Protein AF-A0AAE0DKM1-F1 (afdb_monomer)

Sequence (115 aa):
MGSIVPPRNHIPPKNNESPRKGLLLADAAGFCHTDAVFARGLMSRDLPSVSSHEFASTAVALGPSVDPNSPVKVGTRVGSFGRAYRPCGSCRECRNNGDEEEGYSAYCPRAKNLD

Foldseek 3Di:
DDDPPDPPPPPDPPDPPDLQDFDWAFPDFDDDPVQVCVVVVVDDDDPPDDDGQWTKTFTQTGRNPHDPPDPHDHRDIDIGHFAWPDAPLDDPCQCVVPPDDRSDHSPRPPTDTDD

pLDDT: mean 82.11, s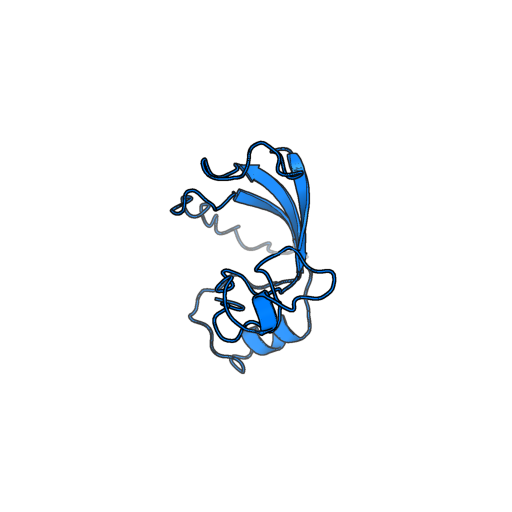td 14.44, range [36.88, 95.81]

Organism: NCBI:txid209136

Secondary structure (DSSP, 8-state):
-----------PPP---STT--EEEEEEE---HHHHHHHTTSS---SS----S-EEEEEEE--TTS-TT-S--TT-EEEE-S--BS--S-SHHHHS-TTSPTT--TT-TT-B---

InterPro domains:
  IPR011032 GroES-like superfamily [SSF50129] (27-97)
  IPR013154 Alcohol dehydrogenase-like, N-terminal [PF08240] (27-98)

Nearest PDB structures (foldseek):
  4cpd-assembly2_B  TM=8.088E-01  e=7.460E-03  Thermus sp. ATN1
  4ejm-assembly1_A  TM=7.610E-01  e=1.087E-02  Sinorhizobium meliloti 1021
  4a2c-assembly1_B  TM=7.670E-01  e=5.567E-02  Escherichia coli K-12
  5yln-assembly2_C  TM=6.476E-01  e=1.724E-01  Streptococcus pneumoniae D39
  3jc8-assembly1_Na  TM=7.160E-01  e=6.184E+00  Myxococcus xanthus DK 1622

Mean predicted aligned error: 8.07 Å

Radius of gyration: 17.03 Å; Cα contacts (8 Å, |Δi|>4): 162; chains: 1; bounding box: 31×53×33 Å

Solvent-accessible surface area (backbone atoms only — not comparable to full-atom values): 7345 Å² total; per-residue (Å²): 137,84,81,82,74,74,80,80,80,80,74,74,80,76,75,73,89,40,53,71,40,62,44,68,47,76,77,45,71,47,86,53,75,66,48,57,40,43,77,69,64,77,44,96,72,77,80,90,70,87,78,57,59,40,34,38,26,34,26,73,40,73,22,88,63,51,61,90,84,48,93,73,47,73,70,35,75,46,75,47,65,83,59,56,40,71,43,72,46,69,50,71,44,11,71,64,33,77,93,49,62,88,27,34,33,83,75,29,92,67,33,45,66,96,127

Structure (mmCIF, N/CA/C/O backbone):
data_AF-A0AAE0DKM1-F1
#
_entry.id   AF-A0AAE0DKM1-F1
#
loop_
_atom_site.group_PDB
_atom_site.id
_atom_site.type_symbol
_atom_site.label_atom_id
_atom_site.label_alt_id
_atom_site.label_comp_id
_atom_site.label_asym_id
_atom_site.label_entity_id
_atom_site.label_seq_id
_atom_site.pdbx_PDB_ins_code
_atom_site.Cartn_x
_atom_site.Cartn_y
_at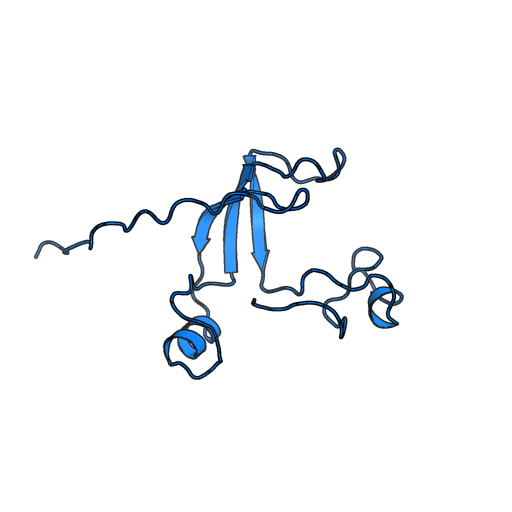om_site.Cartn_z
_atom_site.occupancy
_atom_site.B_iso_or_equiv
_atom_site.auth_seq_id
_atom_site.auth_comp_id
_atom_site.auth_asym_id
_atom_site.auth_atom_id
_atom_site.pdbx_PDB_model_num
ATOM 1 N N . MET A 1 1 ? -18.355 -32.271 -9.522 1.00 39.75 1 MET A N 1
ATOM 2 C CA . MET A 1 1 ? -16.947 -31.931 -9.230 1.00 39.75 1 MET A CA 1
ATOM 3 C C . MET A 1 1 ? -16.917 -30.903 -8.106 1.00 39.75 1 MET A C 1
ATOM 5 O O . MET A 1 1 ? -17.349 -29.782 -8.331 1.00 39.75 1 MET A O 1
ATOM 9 N N . GLY A 1 2 ? -16.508 -31.284 -6.894 1.00 36.88 2 GLY A N 1
ATOM 10 C CA . GLY A 1 2 ? -16.327 -30.335 -5.789 1.00 36.88 2 GLY A CA 1
ATOM 11 C C . GLY A 1 2 ? -14.969 -29.653 -5.920 1.00 36.88 2 GLY A C 1
ATOM 12 O O . GLY A 1 2 ? -13.957 -30.343 -6.014 1.00 36.88 2 GLY A O 1
ATOM 13 N N . SER A 1 3 ? -14.945 -28.322 -5.984 1.00 43.19 3 SER A N 1
ATOM 14 C CA . SER A 1 3 ? -13.690 -27.568 -5.990 1.00 43.19 3 SER A CA 1
ATOM 15 C C . SER A 1 3 ? -13.009 -27.741 -4.633 1.00 43.19 3 SER A C 1
ATOM 17 O O . SER A 1 3 ? -13.577 -27.378 -3.602 1.00 43.19 3 SER A O 1
ATOM 19 N N . ILE A 1 4 ? -11.813 -28.328 -4.633 1.00 43.47 4 ILE A N 1
ATOM 20 C CA . ILE A 1 4 ? -10.926 -28.352 -3.471 1.00 43.47 4 ILE A CA 1
ATOM 21 C C . ILE A 1 4 ? -10.479 -26.906 -3.266 1.00 43.47 4 ILE A C 1
ATOM 23 O O . ILE A 1 4 ? -9.571 -26.427 -3.941 1.00 43.47 4 ILE A O 1
ATOM 27 N N . VAL A 1 5 ? -11.147 -26.187 -2.366 1.00 47.84 5 VAL A N 1
ATOM 28 C CA . VAL A 1 5 ? -10.623 -24.919 -1.860 1.00 47.84 5 VAL A CA 1
ATOM 29 C C . VAL A 1 5 ? -9.477 -25.297 -0.921 1.00 47.84 5 VAL A C 1
ATOM 31 O O . VAL A 1 5 ? -9.740 -25.948 0.094 1.00 47.84 5 VAL A O 1
ATOM 34 N N . PRO A 1 6 ? -8.212 -24.975 -1.247 1.00 47.56 6 PRO A N 1
ATOM 35 C CA . PRO A 1 6 ? -7.108 -25.267 -0.346 1.00 47.56 6 PRO A CA 1
ATOM 36 C C . PRO A 1 6 ? -7.361 -24.585 1.010 1.00 47.56 6 PRO A C 1
ATOM 38 O O . PRO A 1 6 ? -7.973 -23.510 1.049 1.00 47.56 6 PRO A O 1
ATOM 41 N N . PRO A 1 7 ? -6.929 -25.192 2.129 1.00 43.06 7 PRO A N 1
ATOM 42 C CA . PRO A 1 7 ? -7.108 -24.599 3.447 1.00 43.06 7 PRO A CA 1
ATOM 43 C C . PRO A 1 7 ? -6.511 -23.188 3.461 1.00 43.06 7 PRO A C 1
ATOM 45 O O . PRO A 1 7 ? -5.396 -22.969 2.985 1.00 43.06 7 PRO A O 1
ATOM 48 N N . ARG A 1 8 ? -7.266 -22.213 3.987 1.00 54.12 8 ARG A N 1
ATOM 49 C CA . ARG A 1 8 ? -6.750 -20.857 4.193 1.00 54.12 8 ARG A CA 1
ATOM 50 C C . ARG A 1 8 ? -5.590 -20.953 5.179 1.00 54.12 8 ARG A C 1
ATOM 52 O O . ARG A 1 8 ? -5.813 -21.135 6.373 1.00 54.12 8 ARG A O 1
ATOM 59 N N . ASN A 1 9 ? -4.360 -20.804 4.695 1.00 56.28 9 ASN A N 1
ATOM 60 C CA . ASN A 1 9 ? -3.239 -20.495 5.570 1.00 56.28 9 ASN A CA 1
ATOM 61 C C . ASN A 1 9 ? -3.533 -19.129 6.197 1.00 56.28 9 ASN A C 1
ATOM 63 O O . ASN A 1 9 ? -3.434 -18.097 5.535 1.00 56.28 9 ASN A O 1
ATOM 67 N N . HIS A 1 10 ? -3.966 -19.127 7.458 1.00 63.84 10 HIS A N 1
ATOM 68 C CA . HIS A 1 10 ? -4.145 -17.906 8.228 1.00 63.84 10 HIS A CA 1
ATOM 69 C C . HIS A 1 10 ? -2.765 -17.293 8.474 1.00 63.84 10 HIS A C 1
ATOM 71 O O . HIS A 1 10 ? -2.061 -17.681 9.400 1.00 63.84 10 HIS A O 1
ATOM 77 N N . ILE A 1 11 ? -2.368 -16.349 7.620 1.00 69.56 11 ILE A N 1
ATOM 78 C CA . ILE A 1 11 ? -1.233 -15.471 7.896 1.00 69.56 11 ILE A CA 1
ATOM 79 C C . ILE A 1 11 ? -1.727 -14.483 8.959 1.00 69.56 11 ILE A C 1
ATOM 81 O O . ILE A 1 11 ? -2.631 -13.695 8.660 1.00 69.56 11 ILE A O 1
ATOM 85 N N . PRO A 1 12 ? -1.218 -14.533 10.204 1.00 70.75 12 PRO A N 1
ATOM 86 C CA . PRO A 1 12 ? -1.623 -13.570 11.214 1.00 70.75 12 PRO A CA 1
ATOM 87 C C . PRO A 1 12 ? -1.224 -12.162 10.751 1.00 70.75 12 PRO A C 1
ATOM 89 O O . PRO A 1 12 ? -0.187 -12.005 10.094 1.00 70.75 12 PRO A O 1
ATOM 92 N N . PRO A 1 13 ? -2.020 -11.126 11.069 1.00 70.25 13 PRO A N 1
ATOM 93 C CA . PRO A 1 13 ? -1.618 -9.761 10.778 1.00 70.25 13 PRO A CA 1
ATOM 94 C C . PRO A 1 13 ? -0.261 -9.513 11.434 1.00 70.25 13 PRO A C 1
ATOM 96 O O . PRO A 1 13 ? -0.079 -9.813 12.616 1.00 70.25 13 PRO A O 1
ATOM 99 N N . LYS A 1 14 ? 0.698 -8.973 10.670 1.00 67.44 14 LYS A N 1
ATOM 100 C CA . LYS A 1 14 ? 1.936 -8.491 11.278 1.00 67.44 14 LYS A CA 1
ATOM 101 C C . LYS A 1 14 ? 1.544 -7.449 12.316 1.00 67.44 14 LYS A C 1
ATOM 103 O O . LYS A 1 14 ? 0.869 -6.468 11.998 1.00 67.44 14 LYS A O 1
ATOM 108 N N . ASN A 1 15 ? 1.952 -7.695 13.550 1.00 56.47 15 ASN A N 1
ATOM 109 C CA . ASN A 1 15 ? 1.931 -6.734 14.630 1.00 56.47 15 ASN A CA 1
ATOM 110 C C . ASN A 1 15 ? 2.494 -5.412 14.088 1.00 56.47 15 ASN A C 1
ATOM 112 O O . ASN A 1 15 ? 3.477 -5.360 13.356 1.00 56.47 15 ASN A O 1
ATOM 116 N N . ASN A 1 16 ? 1.763 -4.345 14.348 1.00 54.03 16 ASN A N 1
ATOM 117 C CA . ASN A 1 16 ? 1.970 -2.981 13.890 1.00 54.03 16 ASN A CA 1
ATOM 118 C C . ASN A 1 16 ? 3.270 -2.382 14.457 1.00 54.03 16 ASN A C 1
ATOM 120 O O . ASN A 1 16 ? 3.243 -1.507 15.312 1.00 54.03 16 ASN A O 1
ATOM 124 N N . GLU A 1 17 ? 4.428 -2.810 13.949 1.00 53.06 17 GLU A N 1
ATOM 125 C CA . GLU A 1 17 ? 5.755 -2.407 14.453 1.00 53.06 17 GLU A CA 1
ATOM 126 C C . GLU A 1 17 ? 6.101 -0.919 14.241 1.00 53.06 17 GLU A C 1
ATOM 128 O O . GLU A 1 17 ? 7.195 -0.473 14.576 1.00 53.06 17 GLU A O 1
ATOM 133 N N . SER A 1 18 ? 5.200 -0.109 13.673 1.00 63.12 18 SER A N 1
ATOM 134 C CA . SER A 1 18 ? 5.427 1.326 13.506 1.00 63.12 18 SER A CA 1
ATOM 135 C C . SER A 1 18 ? 4.237 2.138 14.016 1.00 63.12 18 SER A C 1
ATOM 137 O O . SER A 1 18 ? 3.127 1.936 13.523 1.00 63.12 18 SER A O 1
ATOM 139 N N . PRO A 1 19 ? 4.467 3.135 14.895 1.00 62.88 19 PRO A N 1
ATOM 140 C CA . PRO A 1 19 ? 3.424 4.022 15.417 1.00 62.88 19 PRO A CA 1
ATOM 141 C C . PRO A 1 19 ? 2.599 4.752 14.346 1.00 62.88 19 PRO A C 1
ATOM 143 O O . PRO A 1 19 ? 1.490 5.198 14.616 1.00 62.88 19 PRO A O 1
ATOM 146 N N . ARG A 1 20 ? 3.138 4.881 13.126 1.00 66.06 20 ARG A N 1
ATOM 147 C CA . ARG A 1 20 ? 2.500 5.560 11.986 1.00 66.06 20 ARG A CA 1
ATOM 148 C C . ARG A 1 20 ? 1.743 4.612 11.045 1.00 66.06 20 ARG A C 1
ATOM 150 O O . ARG A 1 20 ? 1.190 5.074 10.056 1.00 66.06 20 ARG A O 1
ATOM 157 N N . LYS A 1 21 ? 1.765 3.295 11.283 1.00 75.25 21 LYS A N 1
ATOM 158 C CA . LYS A 1 21 ? 1.097 2.297 10.430 1.00 75.25 21 LYS A CA 1
ATOM 159 C C . LYS A 1 21 ? -0.264 1.915 11.015 1.00 75.25 21 LYS A C 1
ATOM 161 O O . LYS A 1 21 ? -0.378 1.707 12.218 1.00 75.25 21 LYS A O 1
ATOM 166 N N . GLY A 1 22 ? -1.274 1.802 10.156 1.00 83.88 22 GLY A N 1
ATOM 167 C CA . GLY A 1 22 ? -2.573 1.203 10.480 1.00 83.88 22 GLY A CA 1
ATOM 168 C C . GLY A 1 22 ? -2.681 -0.243 9.991 1.00 83.88 22 GLY A C 1
ATOM 169 O O . GLY A 1 22 ? -1.809 -0.727 9.267 1.00 83.88 22 GLY A O 1
ATOM 170 N N . LEU A 1 23 ? -3.766 -0.916 10.376 1.00 88.19 23 LEU A N 1
ATOM 171 C CA . LEU A 1 23 ? -4.166 -2.217 9.847 1.00 88.19 23 LEU A CA 1
ATOM 172 C C . LEU A 1 23 ? -5.391 -2.038 8.951 1.00 88.19 23 LEU A C 1
ATOM 174 O O . LEU A 1 23 ? -6.392 -1.443 9.360 1.00 88.19 23 LEU A O 1
ATOM 178 N N . LEU A 1 24 ? -5.303 -2.576 7.739 1.00 89.56 24 LEU A N 1
ATOM 179 C CA . LEU A 1 24 ? -6.372 -2.566 6.750 1.00 89.56 24 LEU A CA 1
ATOM 180 C C . LEU A 1 24 ? -6.844 -4.002 6.511 1.00 89.56 24 LEU A C 1
ATOM 182 O O . LEU A 1 24 ? -6.021 -4.898 6.324 1.00 89.56 24 LEU A O 1
ATO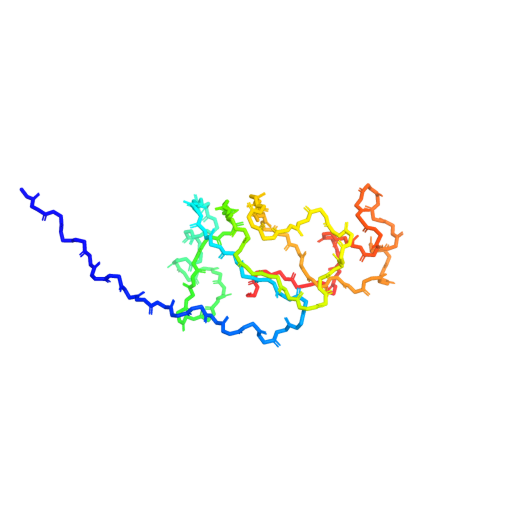M 186 N N . LEU A 1 25 ? -8.157 -4.208 6.499 1.00 90.56 25 LEU A N 1
ATOM 187 C CA . LEU A 1 25 ? -8.778 -5.446 6.045 1.00 90.56 25 LEU A CA 1
ATOM 188 C C . LEU A 1 25 ? -9.100 -5.303 4.558 1.00 90.56 25 LEU A C 1
ATOM 190 O O . LEU A 1 25 ? -9.912 -4.456 4.197 1.00 90.56 25 LEU A O 1
ATOM 194 N N . ALA A 1 26 ? -8.449 -6.096 3.708 1.00 91.19 26 ALA A N 1
ATOM 195 C CA . ALA A 1 26 ? -8.717 -6.085 2.274 1.00 91.19 26 ALA A CA 1
ATOM 196 C C . ALA A 1 26 ? -10.100 -6.682 1.977 1.00 91.19 26 ALA A C 1
ATOM 198 O O . ALA A 1 26 ? -10.350 -7.849 2.280 1.00 91.19 26 ALA A O 1
ATOM 199 N N . ASP A 1 27 ? -10.969 -5.878 1.367 1.00 93.62 27 ASP A N 1
ATOM 200 C CA . ASP A 1 27 ? -12.309 -6.275 0.928 1.00 93.62 27 ASP A CA 1
ATOM 201 C C . ASP A 1 27 ? -12.264 -6.836 -0.502 1.00 93.62 27 ASP A C 1
ATOM 203 O O . ASP A 1 27 ? -12.966 -7.791 -0.835 1.00 93.62 27 ASP A O 1
ATOM 207 N N . ALA A 1 28 ? -11.409 -6.251 -1.347 1.00 93.62 28 ALA A N 1
ATOM 208 C CA . ALA A 1 28 ? -11.132 -6.705 -2.703 1.00 93.62 28 ALA A CA 1
ATOM 209 C C . ALA A 1 28 ? -9.688 -6.367 -3.099 1.00 93.62 28 ALA A C 1
ATOM 211 O O . ALA A 1 28 ? -9.187 -5.294 -2.766 1.00 93.62 28 ALA A O 1
ATOM 212 N N . ALA A 1 29 ? -9.043 -7.261 -3.847 1.00 92.31 29 ALA A N 1
ATOM 213 C CA . ALA A 1 29 ? -7.708 -7.061 -4.403 1.00 92.31 29 ALA A CA 1
ATOM 214 C C . ALA A 1 29 ? -7.741 -7.312 -5.916 1.00 92.31 29 ALA A C 1
ATOM 216 O O . ALA A 1 29 ? -8.201 -8.360 -6.371 1.00 92.31 29 ALA A O 1
ATOM 217 N N . GLY A 1 30 ? -7.290 -6.326 -6.681 1.00 91.38 30 GLY A N 1
ATOM 218 C CA . GLY A 1 30 ? -7.122 -6.383 -8.123 1.00 91.38 30 GLY A CA 1
ATOM 219 C C . GLY A 1 30 ? -5.898 -7.204 -8.513 1.00 91.38 30 GLY A C 1
ATOM 220 O O . GLY A 1 30 ? -4.949 -7.348 -7.738 1.00 91.38 30 GLY A O 1
ATOM 221 N N . PHE A 1 31 ? -5.949 -7.749 -9.725 1.00 91.56 31 PHE A N 1
ATOM 222 C CA . PHE A 1 31 ? -4.843 -8.455 -10.355 1.00 91.56 31 PHE A CA 1
ATOM 223 C C . PHE A 1 31 ? -4.409 -7.674 -11.593 1.00 91.56 31 PHE A C 1
ATOM 225 O O . PHE A 1 31 ? -5.109 -7.659 -12.609 1.00 91.56 31 PHE A O 1
ATOM 232 N N . CYS A 1 32 ? -3.257 -7.025 -11.498 1.00 90.56 32 CYS A N 1
ATOM 233 C CA . CYS A 1 32 ? -2.675 -6.226 -12.564 1.00 90.56 32 CYS A CA 1
ATOM 234 C C . CYS A 1 32 ? -1.587 -7.024 -13.299 1.00 90.56 32 CYS A C 1
ATOM 236 O O . CYS A 1 32 ? -1.062 -8.025 -12.809 1.00 90.56 32 CYS A O 1
ATOM 238 N N . HIS A 1 33 ? -1.201 -6.571 -14.493 1.00 92.25 33 HIS A N 1
ATOM 239 C CA . HIS A 1 33 ? -0.137 -7.203 -15.273 1.00 92.25 33 HIS A CA 1
ATOM 240 C C . HIS A 1 33 ? 1.173 -7.356 -14.477 1.00 92.25 33 HIS A C 1
ATOM 242 O O . HIS A 1 33 ? 1.837 -8.388 -14.573 1.00 92.25 33 HIS A O 1
ATOM 248 N N . THR A 1 34 ? 1.520 -6.374 -13.641 1.00 89.00 34 THR A N 1
ATOM 249 C CA . THR A 1 34 ? 2.731 -6.405 -12.805 1.00 89.00 34 THR A CA 1
ATOM 250 C C . THR A 1 34 ? 2.728 -7.569 -11.811 1.00 89.00 34 THR A C 1
ATOM 252 O O . THR A 1 34 ? 3.780 -8.152 -11.554 1.00 89.00 34 THR A O 1
ATOM 255 N N . ASP A 1 35 ? 1.562 -7.978 -11.304 1.00 89.56 35 ASP A N 1
ATOM 256 C CA . ASP A 1 35 ? 1.457 -9.123 -10.393 1.00 89.56 35 ASP A CA 1
ATOM 257 C C . ASP A 1 35 ? 1.865 -10.424 -11.106 1.00 89.56 35 ASP A C 1
ATOM 259 O O . ASP A 1 35 ? 2.585 -11.254 -10.546 1.00 89.56 35 ASP A O 1
ATOM 263 N N . ALA A 1 36 ? 1.500 -10.567 -12.386 1.00 90.31 36 ALA A N 1
ATOM 264 C CA . ALA A 1 36 ? 1.937 -11.685 -13.220 1.00 90.31 36 ALA A CA 1
ATOM 265 C C . ALA A 1 36 ? 3.452 -11.658 -13.492 1.00 90.31 36 ALA A C 1
ATOM 267 O O . ALA A 1 36 ? 4.088 -12.713 -13.529 1.00 90.31 36 ALA A O 1
ATOM 268 N N . VAL A 1 37 ? 4.040 -10.472 -13.673 1.00 90.94 37 VAL A N 1
ATOM 269 C CA . VAL A 1 37 ? 5.494 -10.302 -13.851 1.00 90.94 37 VAL A CA 1
ATOM 270 C C . VAL A 1 37 ? 6.246 -10.740 -12.587 1.00 90.94 37 VAL A C 1
ATOM 272 O O . VAL A 1 37 ? 7.211 -11.501 -12.694 1.00 90.94 37 VAL A O 1
ATOM 275 N N . PHE A 1 38 ? 5.770 -10.351 -11.397 1.00 87.94 38 PHE A N 1
ATOM 276 C CA . PHE A 1 38 ? 6.323 -10.815 -10.117 1.00 87.94 38 PHE A CA 1
ATOM 277 C C . PHE A 1 38 ? 6.192 -12.327 -9.940 1.00 87.94 38 PHE A C 1
ATOM 279 O O . PHE A 1 38 ? 7.171 -12.990 -9.606 1.00 87.94 38 PHE A O 1
ATOM 286 N N . ALA A 1 39 ? 5.013 -12.892 -10.213 1.00 87.19 39 ALA A N 1
ATOM 287 C CA . ALA A 1 39 ? 4.773 -14.329 -10.082 1.00 87.19 39 ALA A CA 1
ATOM 288 C C . ALA A 1 39 ? 5.676 -15.178 -10.998 1.00 87.19 39 ALA A C 1
ATOM 290 O O . ALA A 1 39 ? 5.956 -16.334 -10.692 1.00 87.19 39 ALA A O 1
ATOM 291 N N . ARG A 1 40 ? 6.156 -14.604 -12.110 1.00 89.50 40 ARG A N 1
ATOM 292 C CA . ARG A 1 40 ? 7.106 -15.237 -13.040 1.00 89.50 40 ARG A CA 1
ATOM 293 C C . ARG A 1 40 ? 8.576 -15.059 -12.645 1.00 89.50 40 ARG A C 1
ATOM 295 O O . ARG A 1 40 ? 9.444 -15.537 -13.368 1.00 89.50 40 ARG A O 1
ATOM 302 N N . GLY A 1 41 ? 8.868 -14.361 -11.546 1.00 88.00 41 GLY A N 1
ATOM 303 C CA . GLY A 1 41 ? 10.237 -14.080 -11.104 1.00 88.00 41 GLY A CA 1
ATOM 304 C C . GLY A 1 41 ? 10.990 -13.092 -11.999 1.00 88.00 41 GLY A C 1
ATOM 305 O O . GLY A 1 41 ? 12.212 -13.021 -11.940 1.00 88.00 41 GLY A O 1
ATOM 306 N N . LEU A 1 42 ? 10.277 -12.332 -12.836 1.00 89.12 42 LEU A N 1
ATOM 307 C CA . LEU A 1 42 ? 10.874 -11.368 -13.770 1.00 89.12 42 LEU A CA 1
ATOM 308 C C . LEU A 1 42 ? 11.122 -9.992 -13.130 1.00 89.12 42 LEU A C 1
ATOM 310 O O . LEU A 1 42 ? 11.692 -9.106 -13.761 1.00 89.12 42 LEU A O 1
ATOM 314 N N . MET A 1 43 ? 10.697 -9.814 -11.879 1.00 83.44 43 MET A N 1
ATOM 315 C CA . MET A 1 43 ? 10.991 -8.653 -11.050 1.00 83.44 43 MET A CA 1
ATOM 316 C C . MET A 1 43 ? 11.342 -9.146 -9.645 1.00 83.44 43 MET A C 1
ATOM 318 O O . MET A 1 43 ? 10.635 -9.986 -9.086 1.00 83.44 43 MET A O 1
ATOM 322 N N . SER A 1 44 ? 12.457 -8.665 -9.096 1.00 69.25 44 SER A N 1
ATOM 323 C CA . SER A 1 44 ? 13.006 -9.186 -7.842 1.00 69.25 44 SER A CA 1
ATOM 324 C C . SER A 1 44 ? 12.131 -8.830 -6.643 1.00 69.25 44 SER A C 1
ATOM 326 O O . SER A 1 44 ? 11.935 -7.652 -6.349 1.00 69.25 44 SER A O 1
ATOM 328 N N . ARG A 1 45 ? 11.666 -9.854 -5.921 1.00 71.94 45 ARG A N 1
ATOM 329 C CA . ARG A 1 45 ? 11.105 -9.777 -4.563 1.00 71.94 45 ARG A CA 1
ATOM 330 C C . ARG A 1 45 ? 11.496 -11.026 -3.787 1.00 71.94 45 ARG A C 1
ATOM 332 O O . ARG A 1 45 ? 11.521 -12.117 -4.357 1.00 71.94 45 ARG A O 1
ATOM 339 N N . ASP A 1 46 ? 11.730 -10.867 -2.490 1.00 81.06 46 ASP A N 1
ATOM 340 C CA . ASP A 1 46 ? 11.886 -12.004 -1.587 1.00 81.06 46 ASP A CA 1
ATOM 341 C C . ASP A 1 46 ? 10.561 -12.773 -1.481 1.00 81.06 46 ASP A C 1
ATOM 343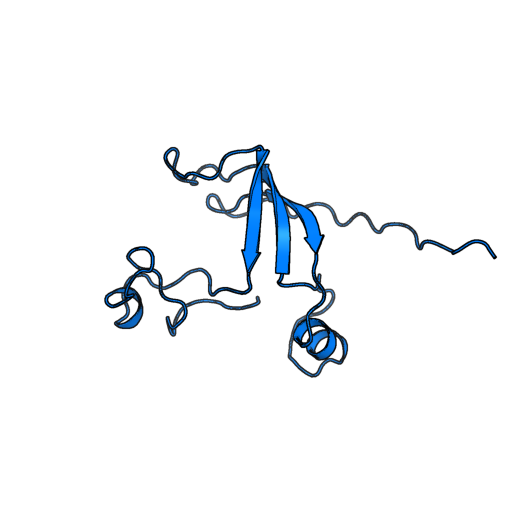 O O . ASP A 1 46 ? 9.476 -12.184 -1.415 1.00 81.06 46 ASP A O 1
ATOM 347 N N . LEU A 1 47 ? 10.646 -14.105 -1.473 1.00 81.38 47 LEU A N 1
ATOM 348 C CA . LEU A 1 47 ? 9.499 -14.999 -1.315 1.00 81.38 47 LEU A CA 1
ATOM 349 C C . LEU A 1 47 ? 9.514 -15.663 0.074 1.00 81.38 47 LEU A C 1
ATOM 351 O O . LEU A 1 47 ? 10.593 -15.969 0.582 1.00 81.38 47 LEU A O 1
ATOM 355 N N . PRO A 1 48 ? 8.338 -15.939 0.680 1.00 82.25 48 PRO A N 1
ATOM 356 C CA . PRO A 1 48 ? 6.988 -15.713 0.151 1.00 82.25 48 PRO A CA 1
ATOM 357 C C . PRO A 1 48 ? 6.562 -14.237 0.207 1.00 82.25 48 PRO A C 1
ATOM 359 O O . PRO A 1 48 ? 6.854 -13.535 1.172 1.00 82.25 48 PRO A O 1
ATOM 362 N N . SER A 1 49 ? 5.808 -13.783 -0.799 1.00 81.75 49 SER A N 1
ATOM 363 C CA . SER A 1 49 ? 5.219 -12.439 -0.817 1.00 81.75 49 SER A CA 1
ATOM 364 C C . SER A 1 49 ? 3.713 -12.486 -1.084 1.00 81.75 49 SER A C 1
ATOM 366 O O . SER A 1 49 ? 3.223 -13.343 -1.820 1.00 81.75 49 SER A O 1
ATOM 368 N N . VAL A 1 50 ? 2.972 -11.572 -0.452 1.00 85.12 50 VAL A N 1
ATOM 369 C CA . VAL A 1 50 ? 1.559 -11.321 -0.765 1.00 85.12 50 VAL A CA 1
ATOM 370 C C . VAL A 1 50 ? 1.520 -10.363 -1.954 1.00 85.12 50 VAL A C 1
ATOM 372 O O . VAL A 1 50 ? 2.163 -9.316 -1.916 1.00 85.12 50 VAL A O 1
ATOM 375 N N . SER A 1 51 ? 0.820 -10.760 -3.016 1.00 82.06 51 SER A N 1
ATOM 376 C CA . SER A 1 51 ? 0.710 -10.000 -4.268 1.00 82.06 51 SER A CA 1
ATOM 377 C C . SER A 1 51 ? -0.493 -9.041 -4.249 1.00 82.06 51 SER A C 1
ATOM 379 O O . SER A 1 51 ? -1.269 -9.052 -3.293 1.00 82.06 51 SER A O 1
ATOM 381 N N . SER A 1 52 ? -0.662 -8.267 -5.327 1.00 87.69 52 SER A N 1
ATOM 382 C CA . SER A 1 52 ? -1.570 -7.126 -5.498 1.00 87.69 52 SER A CA 1
ATOM 383 C C . SER A 1 52 ? -1.050 -5.807 -4.923 1.00 87.69 52 SER A C 1
ATOM 385 O O . SER A 1 52 ? -0.660 -5.700 -3.761 1.00 87.69 52 SER A O 1
ATOM 387 N N . HIS A 1 53 ? -1.098 -4.773 -5.762 1.00 88.12 53 HIS A N 1
ATOM 388 C CA . HIS A 1 53 ? -0.828 -3.372 -5.416 1.00 88.12 53 HIS A CA 1
ATOM 389 C C . HIS A 1 53 ? -2.043 -2.465 -5.681 1.00 88.12 53 HIS A C 1
ATOM 391 O O . HIS A 1 53 ? -1.922 -1.238 -5.693 1.00 88.12 53 HIS A O 1
ATOM 397 N N . GLU A 1 54 ? -3.209 -3.078 -5.895 1.00 90.62 54 GLU A N 1
ATOM 398 C CA . GLU A 1 54 ? -4.471 -2.417 -6.216 1.00 90.62 54 GLU A CA 1
ATOM 399 C C . GLU A 1 54 ? -5.572 -3.036 -5.353 1.00 90.62 54 GLU A C 1
ATOM 401 O O . GLU A 1 54 ? -6.216 -3.999 -5.756 1.00 90.62 54 GLU A O 1
ATOM 406 N N . PHE A 1 55 ? -5.789 -2.537 -4.139 1.00 90.75 55 PHE A N 1
ATOM 407 C CA . PHE A 1 55 ? -6.783 -3.129 -3.239 1.00 90.75 55 PHE A CA 1
ATOM 408 C C . PHE A 1 55 ? -7.675 -2.085 -2.580 1.00 90.75 55 PHE A C 1
ATOM 410 O O . PHE A 1 55 ? -7.248 -0.984 -2.225 1.00 90.75 55 PHE A O 1
ATOM 417 N N . ALA A 1 56 ? -8.938 -2.463 -2.415 1.00 94.31 56 ALA A N 1
ATOM 418 C CA . ALA A 1 56 ? -9.927 -1.733 -1.646 1.00 94.31 56 ALA A CA 1
ATOM 419 C C . ALA A 1 56 ? -10.076 -2.408 -0.284 1.00 94.31 56 ALA A C 1
ATOM 421 O O . ALA A 1 56 ? -10.249 -3.626 -0.200 1.00 94.31 56 ALA A O 1
ATOM 422 N N . SER A 1 57 ? -10.016 -1.606 0.771 1.00 93.88 57 SER A N 1
ATOM 423 C CA . SER A 1 57 ? -9.951 -2.098 2.140 1.00 93.88 57 SER A CA 1
ATOM 424 C C . SER A 1 57 ? -10.778 -1.256 3.092 1.00 93.88 57 SER A C 1
ATOM 426 O O . SER A 1 57 ? -11.075 -0.091 2.830 1.00 93.88 57 SER A O 1
ATOM 428 N N . THR A 1 58 ? -11.032 -1.820 4.264 1.00 94.62 58 THR A N 1
ATOM 429 C CA . THR A 1 58 ? -11.574 -1.111 5.418 1.00 94.62 58 THR A CA 1
ATOM 430 C C . THR A 1 58 ? -10.492 -0.964 6.488 1.00 94.62 58 THR A C 1
ATOM 432 O O . THR A 1 58 ? -9.811 -1.930 6.840 1.00 94.62 58 THR A O 1
ATOM 435 N N . ALA A 1 59 ? -10.299 0.245 7.019 1.00 92.62 59 ALA A N 1
ATOM 436 C CA . ALA A 1 59 ? -9.368 0.474 8.120 1.00 92.62 59 ALA A CA 1
ATOM 437 C C . ALA A 1 59 ? -9.905 -0.152 9.416 1.00 92.62 59 ALA A C 1
ATOM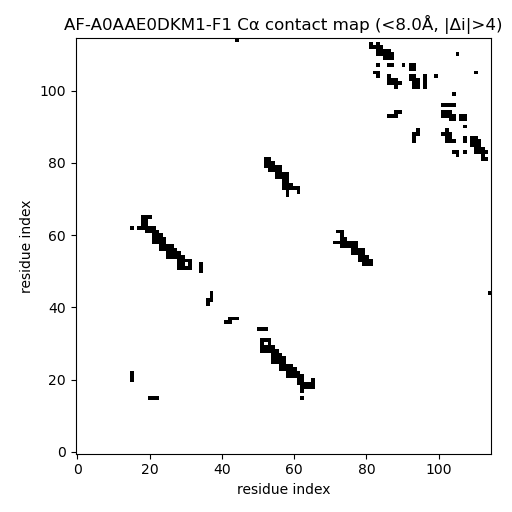 439 O O . ALA A 1 59 ? -10.960 0.241 9.903 1.00 92.62 59 ALA A O 1
ATOM 440 N N . VAL A 1 60 ? -9.182 -1.112 9.994 1.00 92.00 60 VAL A N 1
ATOM 441 C CA . VAL A 1 60 ? -9.608 -1.830 11.214 1.00 92.00 60 VAL A CA 1
ATOM 442 C C . VAL A 1 60 ? -8.793 -1.446 12.448 1.00 92.00 60 VAL A C 1
ATOM 444 O O . VAL A 1 60 ? -9.255 -1.629 13.569 1.00 92.00 60 VAL A O 1
ATOM 447 N N . ALA A 1 61 ? -7.607 -0.866 12.259 1.00 90.19 61 ALA A N 1
ATOM 448 C CA . ALA A 1 61 ? -6.847 -0.225 13.326 1.00 90.19 61 ALA A CA 1
ATOM 449 C C . ALA A 1 61 ? -6.000 0.920 12.764 1.00 90.19 61 ALA A C 1
ATOM 451 O O . ALA A 1 61 ? -5.552 0.867 11.619 1.00 90.19 61 ALA A O 1
ATOM 452 N N . LEU A 1 62 ? -5.731 1.933 13.583 1.00 88.38 62 LEU A N 1
ATOM 453 C CA . LEU A 1 62 ? -4.821 3.027 13.253 1.00 88.38 62 LEU A CA 1
ATOM 454 C C . LEU A 1 62 ? -3.664 3.054 14.246 1.00 88.38 62 LEU A C 1
ATOM 456 O O . LEU A 1 62 ? -3.822 2.693 15.412 1.00 88.38 62 LEU A O 1
ATOM 460 N N . GLY A 1 63 ? -2.492 3.457 13.764 1.00 86.81 63 GLY A N 1
ATOM 461 C CA . GLY A 1 63 ? -1.328 3.640 14.619 1.00 86.81 63 GLY A CA 1
ATOM 462 C C . GLY A 1 63 ? -1.510 4.845 15.553 1.00 86.81 63 GLY A C 1
ATOM 463 O O . GLY A 1 63 ? -2.180 5.808 15.179 1.00 86.81 63 GLY A O 1
ATOM 464 N N . PRO A 1 64 ? -0.895 4.841 16.747 1.00 86.25 64 PRO A N 1
ATOM 465 C CA . PRO A 1 64 ? -1.046 5.916 17.732 1.00 86.25 64 PRO A CA 1
ATOM 466 C C . PRO A 1 64 ? -0.492 7.275 17.272 1.00 86.25 64 PRO A C 1
ATOM 468 O O . PRO A 1 64 ? -0.787 8.291 17.888 1.00 86.25 64 PRO A O 1
ATOM 471 N N . SER A 1 65 ? 0.323 7.310 16.215 1.00 85.62 65 SER A N 1
ATOM 472 C CA . SER A 1 65 ? 0.865 8.541 15.626 1.00 85.62 65 SER A CA 1
ATOM 473 C C . SER A 1 65 ? 0.146 8.971 14.346 1.00 85.62 65 SER A C 1
ATOM 475 O O . SER A 1 65 ? 0.662 9.830 13.632 1.00 85.62 65 SER A O 1
ATOM 477 N N . VAL A 1 66 ? -0.993 8.356 14.009 1.00 84.19 66 VAL A N 1
ATOM 478 C CA . VAL A 1 66 ? -1.872 8.874 12.952 1.00 84.19 66 VAL A CA 1
ATOM 479 C C . VAL A 1 66 ? -2.484 10.183 13.445 1.00 84.19 66 VAL A C 1
ATOM 481 O O . VAL A 1 66 ? -2.985 10.242 14.566 1.00 84.19 66 VAL A O 1
ATOM 484 N N . ASP A 1 67 ? -2.428 11.225 12.615 1.00 84.81 67 ASP A N 1
ATOM 485 C CA . ASP A 1 67 ? -2.976 12.541 12.947 1.00 84.81 67 ASP A CA 1
ATOM 486 C C . ASP A 1 67 ? -4.465 12.420 13.345 1.00 84.81 67 ASP A C 1
ATOM 488 O O . ASP A 1 67 ? -5.271 11.905 12.556 1.00 84.81 67 ASP A O 1
ATOM 492 N N . PRO A 1 68 ? -4.866 12.893 14.542 1.00 83.94 68 PRO A N 1
ATOM 493 C CA . PRO A 1 68 ? -6.264 12.939 14.960 1.00 83.94 68 PRO A CA 1
ATOM 494 C C . PRO A 1 68 ? -7.186 13.677 13.982 1.00 83.94 68 PRO A C 1
ATOM 496 O O . PRO A 1 68 ? -8.370 13.348 13.911 1.00 83.94 68 PRO A O 1
ATOM 499 N N . ASN A 1 69 ? -6.663 14.614 13.190 1.00 88.12 69 ASN A N 1
ATOM 500 C CA . ASN A 1 69 ? -7.403 15.358 12.171 1.00 88.12 69 ASN A CA 1
ATOM 501 C C . ASN A 1 69 ? -7.414 14.671 10.797 1.00 88.12 69 ASN A C 1
ATOM 503 O O . ASN A 1 69 ? -8.095 15.142 9.888 1.00 88.12 69 ASN A O 1
ATOM 507 N N . SER A 1 70 ? -6.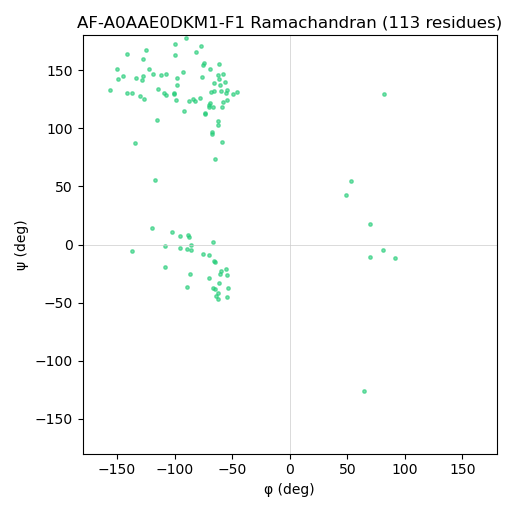713 13.543 10.632 1.00 86.50 70 SER A N 1
ATOM 508 C CA . SER A 1 70 ? -6.730 12.777 9.382 1.00 86.50 70 SER A CA 1
ATOM 509 C C . SER A 1 70 ? -8.165 12.378 8.998 1.00 86.50 70 SER A C 1
ATOM 511 O O . SER A 1 70 ? -8.924 11.941 9.874 1.00 86.50 70 SER A O 1
ATOM 513 N N . PRO A 1 71 ? -8.543 12.439 7.707 1.00 89.00 71 PRO A N 1
ATOM 514 C CA . PRO A 1 71 ? -9.853 11.978 7.243 1.00 89.00 71 PRO A CA 1
ATOM 515 C C . PRO A 1 71 ? -10.044 10.458 7.388 1.00 89.00 71 PRO A C 1
ATOM 517 O O . PRO A 1 71 ? -11.167 9.965 7.302 1.00 89.00 71 PRO A O 1
ATOM 520 N N . VAL A 1 72 ? -8.967 9.698 7.618 1.00 90.19 72 VAL A N 1
ATOM 521 C CA . VAL A 1 72 ? -9.028 8.246 7.809 1.00 90.19 72 VAL A CA 1
ATOM 522 C C . VAL A 1 72 ? -9.284 7.921 9.280 1.00 90.19 72 VAL A C 1
ATOM 524 O O . VAL A 1 72 ? -8.511 8.299 10.160 1.00 90.19 72 VAL A O 1
ATOM 527 N N . LYS A 1 73 ? -10.361 7.175 9.542 1.00 92.25 73 LYS A N 1
ATOM 528 C CA . LYS A 1 73 ? -10.754 6.636 10.851 1.00 92.25 73 LYS A CA 1
ATOM 529 C C . LYS A 1 73 ? -10.925 5.118 10.762 1.00 92.25 73 LYS A C 1
ATOM 531 O O . LYS A 1 73 ? -10.970 4.546 9.674 1.00 92.25 73 LYS A O 1
ATOM 536 N N . VAL A 1 74 ? -11.022 4.444 11.909 1.00 92.75 74 VAL A N 1
ATOM 537 C CA . VAL A 1 74 ? -11.450 3.035 11.927 1.00 92.75 74 VAL A CA 1
ATOM 538 C C . VAL A 1 74 ? -12.852 2.947 11.310 1.00 92.75 74 VAL A C 1
ATOM 540 O O . VAL A 1 74 ? -13.724 3.746 11.637 1.00 92.75 74 VAL A O 1
ATOM 543 N N . GLY A 1 75 ? -13.042 2.009 10.385 1.00 95.06 75 GLY A N 1
ATOM 544 C CA . GLY A 1 75 ? -14.241 1.855 9.561 1.00 95.06 75 GLY A CA 1
ATOM 545 C C . GLY A 1 75 ? -14.197 2.599 8.221 1.00 95.06 75 GLY A C 1
ATOM 546 O O . GLY A 1 75 ? -15.028 2.327 7.358 1.00 95.06 75 GLY A O 1
ATOM 547 N N . THR A 1 76 ? -13.234 3.501 7.994 1.00 95.81 76 THR A N 1
ATOM 548 C CA . THR A 1 76 ? -13.103 4.192 6.703 1.00 95.81 76 THR A CA 1
ATOM 549 C C . THR A 1 76 ? -12.725 3.204 5.601 1.00 95.81 76 THR A C 1
ATOM 551 O O . THR A 1 76 ? -11.773 2.430 5.743 1.00 95.81 76 THR A O 1
ATOM 554 N N . ARG A 1 77 ? -13.446 3.270 4.475 1.00 95.50 77 ARG A N 1
ATOM 555 C CA . ARG A 1 77 ? -13.082 2.565 3.242 1.00 95.50 77 ARG A CA 1
ATOM 556 C C . ARG A 1 77 ? -11.967 3.330 2.539 1.00 95.50 77 ARG A C 1
ATOM 558 O O . ARG A 1 77 ? -12.105 4.524 2.283 1.00 95.50 77 ARG A O 1
ATOM 565 N N . VAL A 1 78 ? -10.876 2.646 2.233 1.00 92.25 78 VAL A N 1
ATOM 566 C CA . VAL A 1 78 ? -9.674 3.214 1.619 1.00 92.25 78 VAL A CA 1
ATOM 567 C C . VAL A 1 78 ? -9.278 2.395 0.395 1.00 92.25 78 VAL A C 1
ATOM 569 O O . VAL A 1 78 ? -9.379 1.169 0.398 1.00 92.25 78 VAL A O 1
ATOM 572 N N . GLY A 1 79 ? -8.819 3.070 -0.656 1.00 90.19 79 GLY A N 1
ATOM 573 C CA . GLY A 1 79 ? -8.155 2.436 -1.793 1.00 90.19 79 GLY A CA 1
ATOM 574 C C . GLY A 1 79 ? -6.646 2.595 -1.658 1.00 90.19 79 GLY A C 1
ATOM 575 O O . GLY A 1 79 ? -6.171 3.704 -1.419 1.00 90.19 79 GLY A O 1
ATOM 576 N N . SER A 1 80 ? -5.893 1.505 -1.793 1.00 82.75 80 SER A N 1
ATOM 577 C CA . SER A 1 80 ? -4.447 1.573 -2.004 1.00 82.75 80 SER A CA 1
ATOM 578 C C . SER A 1 80 ? -4.143 1.406 -3.478 1.00 82.75 80 SER A C 1
ATOM 580 O O . SER A 1 80 ? -4.508 0.408 -4.095 1.00 82.75 80 SER A O 1
ATOM 582 N N . PHE A 1 81 ? -3.436 2.397 -4.000 1.00 76.81 81 PHE A N 1
ATOM 583 C CA . PHE A 1 81 ? -2.849 2.381 -5.327 1.00 76.81 81 PHE A CA 1
ATOM 584 C C . PHE A 1 81 ? -1.335 2.322 -5.154 1.00 76.81 81 PHE A C 1
ATOM 586 O O . PHE A 1 81 ? -0.812 2.898 -4.195 1.00 76.81 81 PHE A O 1
ATOM 593 N N . GLY A 1 82 ? -0.636 1.639 -6.061 1.00 74.19 82 GLY A N 1
ATOM 594 C CA . GLY A 1 82 ? 0.824 1.530 -6.059 1.00 74.19 82 GLY A CA 1
ATOM 595 C C . GLY A 1 82 ? 1.498 2.900 -6.139 1.00 74.19 82 GLY A C 1
ATOM 596 O O . GLY A 1 82 ? 1.793 3.398 -7.220 1.00 74.19 82 GLY A O 1
ATOM 597 N N . ARG A 1 83 ? 1.723 3.520 -4.981 1.00 78.94 83 ARG A N 1
ATOM 598 C CA . ARG A 1 83 ? 2.352 4.828 -4.823 1.00 78.94 83 ARG A CA 1
ATOM 599 C C . ARG A 1 83 ? 3.583 4.721 -3.942 1.00 78.94 83 ARG A C 1
ATOM 601 O O . ARG A 1 83 ? 3.655 3.888 -3.036 1.00 78.94 83 ARG A O 1
ATOM 608 N N . ALA A 1 84 ? 4.529 5.618 -4.195 1.00 83.06 84 ALA A N 1
ATOM 609 C CA . ALA A 1 84 ? 5.718 5.745 -3.377 1.00 83.06 84 ALA A CA 1
ATOM 610 C C . ALA A 1 84 ? 5.340 6.114 -1.942 1.00 83.06 84 ALA A C 1
ATOM 612 O O . ALA A 1 84 ? 4.423 6.907 -1.714 1.00 83.06 84 ALA A O 1
ATOM 613 N N . TYR A 1 85 ? 6.056 5.555 -0.974 1.00 85.69 85 TYR A N 1
ATOM 614 C CA . TYR A 1 85 ? 5.851 5.804 0.446 1.00 85.69 85 TYR A CA 1
ATOM 615 C C . TYR A 1 85 ? 7.167 6.206 1.115 1.00 85.69 85 TYR A C 1
ATOM 617 O O . TYR A 1 85 ? 8.254 5.959 0.597 1.00 85.69 85 TYR A O 1
ATOM 625 N N . ARG A 1 86 ? 7.082 6.856 2.284 1.00 87.00 86 ARG A N 1
ATOM 626 C CA . ARG A 1 86 ? 8.242 7.456 2.980 1.00 87.00 86 ARG A CA 1
ATOM 627 C C . ARG A 1 86 ? 9.054 8.409 2.080 1.00 87.00 86 ARG A C 1
ATOM 629 O O . ARG A 1 86 ? 10.267 8.233 1.954 1.00 87.00 86 ARG A O 1
ATOM 636 N N . PRO A 1 87 ? 8.420 9.424 1.464 1.00 91.88 87 PRO A N 1
ATOM 637 C CA . PRO A 1 87 ? 9.172 10.467 0.781 1.00 91.88 87 PRO A CA 1
ATOM 638 C C . PRO A 1 87 ? 10.072 11.204 1.777 1.00 91.88 87 PRO A C 1
ATOM 640 O O . PRO A 1 87 ? 9.807 11.269 2.976 1.00 91.88 87 PRO A O 1
ATOM 643 N N . CYS A 1 88 ? 11.148 11.797 1.273 1.00 93.50 88 CYS A N 1
ATOM 644 C CA . CYS A 1 88 ? 12.107 12.497 2.123 1.00 93.50 88 CYS A CA 1
ATOM 645 C C . CYS A 1 88 ? 11.653 13.872 2.642 1.00 93.50 88 CYS A C 1
ATOM 647 O O . CYS A 1 88 ? 12.412 14.498 3.385 1.00 93.50 88 CYS A O 1
ATOM 649 N N . GLY A 1 89 ? 10.526 14.408 2.161 1.00 93.75 89 GLY A N 1
ATOM 650 C CA . GLY A 1 89 ? 10.007 15.730 2.538 1.00 93.75 89 GLY A CA 1
ATOM 651 C C . GLY A 1 89 ? 10.804 16.938 2.037 1.00 93.75 89 GLY A C 1
ATOM 652 O O . GLY A 1 89 ? 10.346 18.064 2.149 1.00 93.75 89 GLY A O 1
ATOM 653 N N . SER A 1 90 ? 12.011 16.739 1.499 1.00 95.56 90 SER A N 1
ATOM 654 C CA . SER A 1 90 ? 13.014 17.812 1.420 1.00 95.56 90 SER A CA 1
ATOM 655 C C . SER A 1 90 ? 13.768 17.904 0.098 1.00 95.56 90 SER A C 1
ATOM 657 O O . SER A 1 90 ? 14.571 18.818 -0.066 1.00 95.56 90 SER A O 1
ATOM 659 N N . CYS A 1 91 ? 13.579 16.981 -0.848 1.00 95.06 91 CYS A N 1
ATOM 660 C CA . CYS A 1 91 ? 14.174 17.103 -2.185 1.00 95.06 91 CYS A CA 1
ATOM 661 C C . CYS A 1 91 ? 13.400 18.106 -3.055 1.00 95.06 91 CYS A C 1
ATOM 663 O O . CYS A 1 91 ? 12.318 18.542 -2.671 1.00 95.06 91 CYS A O 1
ATOM 665 N N . ARG A 1 92 ? 13.949 18.454 -4.228 1.00 95.19 92 ARG A N 1
ATOM 666 C CA . ARG A 1 92 ? 13.286 19.358 -5.180 1.00 95.19 92 ARG A CA 1
ATOM 667 C C . ARG A 1 92 ? 11.882 18.870 -5.540 1.00 95.19 92 ARG A C 1
ATOM 669 O O . ARG A 1 92 ? 10.960 19.664 -5.469 1.00 95.19 92 ARG A O 1
ATOM 676 N N . GLU A 1 93 ? 11.725 17.577 -5.814 1.00 94.88 93 GLU A N 1
ATOM 677 C CA . GLU A 1 93 ? 10.424 16.981 -6.149 1.00 94.88 93 GLU A CA 1
ATOM 678 C C . GL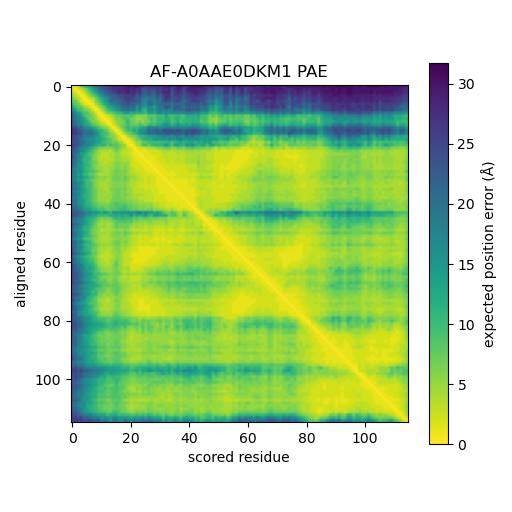U A 1 93 ? 9.413 17.102 -5.001 1.00 94.88 93 GLU A C 1
ATOM 680 O O . GLU A 1 93 ? 8.268 17.458 -5.227 1.00 94.88 93 GLU A O 1
ATOM 685 N N . CYS A 1 94 ? 9.838 16.881 -3.750 1.00 94.38 94 CYS A N 1
ATOM 686 C CA . CYS A 1 94 ? 8.968 17.020 -2.573 1.00 94.38 94 CYS A CA 1
ATOM 687 C C . CYS A 1 94 ? 8.588 18.475 -2.262 1.00 94.38 94 CYS A C 1
ATOM 689 O O . CYS A 1 94 ? 7.561 18.704 -1.637 1.00 94.38 94 CYS A O 1
ATOM 691 N N . ARG A 1 95 ? 9.446 19.439 -2.621 1.00 93.94 95 ARG A N 1
ATOM 692 C CA . ARG A 1 95 ? 9.203 20.874 -2.402 1.00 93.94 95 ARG A CA 1
ATOM 693 C C . ARG A 1 95 ? 8.418 21.521 -3.543 1.00 93.94 95 ARG A C 1
ATOM 695 O O . ARG A 1 95 ? 7.763 22.528 -3.320 1.00 93.94 95 ARG A O 1
ATOM 702 N N . ASN A 1 96 ? 8.504 20.950 -4.743 1.00 92.25 96 ASN A N 1
ATOM 703 C CA . ASN A 1 96 ? 7.832 21.410 -5.957 1.00 92.25 96 ASN A CA 1
ATOM 704 C C . ASN A 1 96 ? 6.855 20.329 -6.442 1.00 92.25 96 ASN A C 1
ATOM 706 O O . ASN A 1 96 ? 6.952 19.839 -7.565 1.00 92.25 96 ASN A O 1
ATOM 710 N N . ASN A 1 97 ? 5.955 19.922 -5.559 1.00 86.31 97 ASN A N 1
ATOM 711 C CA . ASN A 1 97 ? 5.105 18.742 -5.685 1.00 86.31 97 ASN A CA 1
ATOM 712 C C . ASN A 1 97 ? 3.776 18.973 -6.436 1.00 86.31 97 ASN A C 1
ATOM 714 O O . ASN A 1 97 ? 2.956 18.061 -6.511 1.00 86.31 97 ASN A O 1
ATOM 718 N N . GLY A 1 98 ? 3.558 20.158 -7.012 1.00 86.19 98 GLY A N 1
ATOM 719 C CA . GLY A 1 98 ? 2.328 20.482 -7.742 1.00 86.19 98 GLY A CA 1
ATOM 720 C C . GLY A 1 98 ? 1.105 20.468 -6.824 1.00 86.19 98 GLY A C 1
ATOM 721 O O . GLY A 1 98 ? 1.112 21.134 -5.794 1.00 86.19 98 GLY A O 1
ATOM 722 N N . ASP A 1 99 ? 0.083 19.696 -7.196 1.00 85.69 99 ASP A N 1
ATOM 723 C CA . ASP A 1 99 ? -1.174 19.566 -6.442 1.00 85.69 99 ASP A CA 1
ATOM 724 C C . ASP A 1 99 ? -1.133 18.458 -5.366 1.00 85.69 99 ASP A C 1
ATOM 726 O O . ASP A 1 99 ? -2.164 18.099 -4.795 1.00 85.69 99 ASP A O 1
ATOM 730 N N . GLU A 1 100 ? 0.035 17.857 -5.108 1.00 85.06 100 GLU A N 1
ATOM 731 C CA . GLU A 1 100 ? 0.179 16.832 -4.068 1.00 85.06 100 GLU A CA 1
ATOM 732 C C . GLU A 1 100 ? 0.340 17.438 -2.660 1.00 85.06 100 GLU A C 1
ATOM 734 O O . GLU A 1 100 ? 0.612 18.625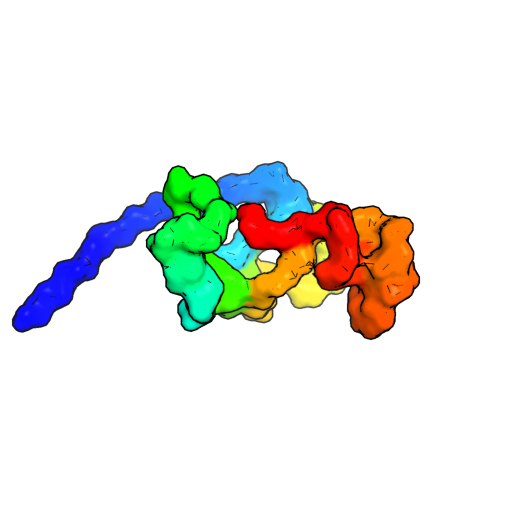 -2.480 1.00 85.06 100 GLU A O 1
ATOM 739 N N . GLU A 1 101 ? 0.187 16.604 -1.628 1.00 84.81 101 GLU A N 1
ATOM 740 C CA . GLU A 1 101 ? 0.386 17.004 -0.228 1.00 84.81 101 GLU A CA 1
ATOM 741 C C . GLU A 1 101 ? 1.822 17.487 0.021 1.00 84.81 101 GLU A C 1
ATOM 743 O O . GLU A 1 101 ? 2.778 16.864 -0.450 1.00 84.81 101 GLU A O 1
ATOM 748 N N . GLU A 1 102 ? 1.982 18.580 0.774 1.00 88.75 102 GLU A N 1
ATOM 749 C CA . GLU A 1 102 ? 3.285 19.186 1.073 1.00 88.75 102 GLU A CA 1
ATOM 750 C C . GLU A 1 102 ? 4.308 18.149 1.574 1.00 88.75 102 GLU A C 1
ATOM 752 O O . GLU A 1 102 ? 4.053 17.358 2.482 1.00 88.75 102 GLU A O 1
ATOM 757 N N . GLY A 1 103 ? 5.499 18.136 0.964 1.00 90.56 103 GLY A N 1
ATOM 758 C CA . GLY A 1 103 ? 6.567 17.196 1.311 1.00 90.56 103 GLY A CA 1
ATOM 759 C C . GLY A 1 103 ? 6.420 15.800 0.687 1.00 90.56 103 GLY A C 1
ATOM 760 O O . GLY A 1 103 ? 7.345 14.981 0.783 1.00 90.56 103 GLY A O 1
ATOM 761 N N . TYR A 1 104 ? 5.322 15.519 -0.011 1.00 91.19 104 TYR A N 1
ATOM 762 C CA . TYR A 1 104 ? 5.136 14.302 -0.791 1.00 91.19 104 TYR A CA 1
ATOM 763 C C . TYR A 1 104 ? 5.437 14.544 -2.275 1.00 91.19 104 TYR A C 1
ATOM 765 O O . TYR A 1 104 ? 5.162 15.606 -2.809 1.00 91.19 104 TYR A O 1
ATOM 773 N N . SER A 1 105 ? 6.033 13.556 -2.942 1.00 91.19 105 SER A N 1
ATOM 774 C CA . SER A 1 105 ? 6.083 13.500 -4.406 1.00 91.19 105 SER A CA 1
ATOM 775 C C . SER A 1 105 ? 6.279 12.059 -4.849 1.00 91.19 105 SER A C 1
ATOM 777 O O . SER A 1 105 ? 7.185 11.378 -4.350 1.00 91.19 105 SER A O 1
ATOM 779 N N . ALA A 1 106 ? 5.482 11.611 -5.820 1.00 88.31 106 ALA A N 1
ATOM 780 C CA . ALA A 1 106 ? 5.655 10.304 -6.461 1.00 88.31 106 ALA A CA 1
ATOM 781 C C . ALA A 1 106 ? 7.033 10.143 -7.139 1.00 88.31 106 ALA A C 1
ATOM 783 O 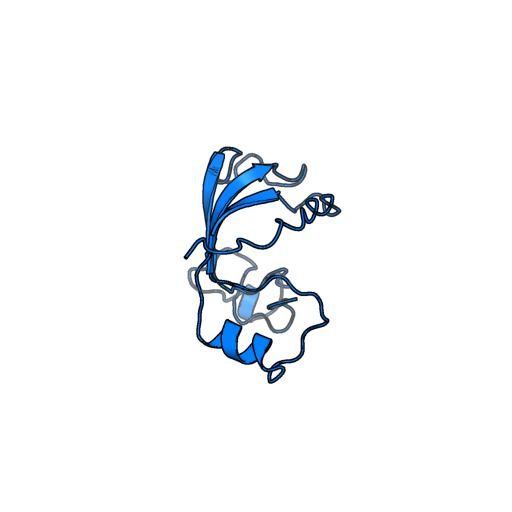O . ALA A 1 106 ? 7.522 9.025 -7.289 1.00 88.31 106 ALA A O 1
ATOM 784 N N . TYR A 1 107 ? 7.685 11.255 -7.493 1.00 90.31 107 TYR A N 1
ATOM 785 C CA . TYR A 1 107 ? 9.002 11.288 -8.136 1.00 90.31 107 TYR A CA 1
ATOM 786 C C . TYR A 1 107 ? 10.156 11.468 -7.146 1.00 90.31 107 TYR A C 1
ATOM 788 O O . TYR A 1 107 ? 11.305 11.654 -7.548 1.00 90.31 107 TYR A O 1
ATOM 796 N N . CYS A 1 108 ? 9.888 11.418 -5.839 1.00 93.00 108 CYS A N 1
ATOM 797 C CA . CYS A 1 108 ? 10.931 11.553 -4.835 1.00 93.00 108 CYS A CA 1
ATOM 798 C C . CYS A 1 108 ? 12.004 10.454 -5.012 1.00 93.00 108 CYS A C 1
ATOM 800 O O . CYS A 1 108 ? 11.714 9.279 -4.785 1.00 93.00 108 CYS A O 1
ATOM 802 N N . PRO A 1 109 ? 13.278 10.804 -5.284 1.00 92.00 109 PRO A N 1
ATOM 803 C CA . PRO A 1 109 ? 14.337 9.817 -5.529 1.00 92.00 109 PRO A CA 1
ATOM 804 C C . PRO A 1 109 ? 14.746 9.043 -4.267 1.00 92.00 109 PRO A C 1
ATOM 806 O O . PRO A 1 109 ? 15.540 8.112 -4.328 1.00 92.00 109 PRO A O 1
ATOM 809 N N . ARG A 1 110 ? 14.247 9.471 -3.101 1.00 93.50 110 ARG A N 1
ATOM 810 C CA . ARG A 1 110 ? 14.500 8.867 -1.788 1.00 93.50 110 ARG A CA 1
ATOM 811 C C . ARG A 1 110 ? 13.275 8.140 -1.228 1.00 93.50 110 ARG A C 1
ATOM 813 O O . ARG A 1 110 ? 13.354 7.627 -0.114 1.00 93.50 110 ARG A O 1
ATOM 820 N N . ALA A 1 111 ? 12.151 8.144 -1.946 1.00 91.12 111 ALA A N 1
ATOM 821 C CA . ALA A 1 111 ? 10.979 7.391 -1.531 1.00 91.12 111 ALA A CA 1
ATOM 822 C C . ALA A 1 111 ? 11.180 5.892 -1.771 1.00 91.12 111 ALA A C 1
ATOM 824 O O . ALA A 1 111 ? 11.984 5.467 -2.601 1.00 91.12 111 ALA A O 1
ATOM 825 N N . LYS A 1 112 ? 10.436 5.096 -1.012 1.00 87.00 112 LYS A N 1
ATOM 826 C CA . LYS A 1 112 ? 10.357 3.646 -1.155 1.00 87.00 112 LYS A CA 1
ATOM 827 C C . LYS A 1 112 ? 9.187 3.282 -2.061 1.00 87.00 112 LYS A C 1
ATOM 829 O O . LYS A 1 112 ? 8.178 3.985 -2.076 1.00 87.00 112 LYS A O 1
ATOM 834 N N . ASN A 1 113 ? 9.329 2.192 -2.801 1.00 76.56 113 ASN A N 1
ATOM 835 C CA . ASN A 1 113 ? 8.333 1.686 -3.736 1.00 76.56 113 ASN A CA 1
ATOM 836 C C . ASN A 1 113 ? 8.325 0.168 -3.646 1.00 76.56 113 ASN A C 1
ATOM 838 O O . ASN A 1 113 ? 9.377 -0.441 -3.811 1.00 76.56 113 ASN A O 1
ATOM 842 N N . LEU A 1 114 ? 7.135 -0.420 -3.494 1.00 62.94 114 LEU A N 1
ATOM 843 C CA . LEU A 1 114 ? 6.930 -1.862 -3.653 1.00 62.94 114 LEU A CA 1
ATOM 844 C C . LEU A 1 114 ? 7.942 -2.725 -2.871 1.00 62.94 114 LEU A C 1
ATOM 846 O O . LEU A 1 114 ? 8.434 -3.713 -3.409 1.00 62.94 114 LEU A O 1
ATOM 850 N N . ASP A 1 115 ? 8.258 -2.360 -1.625 1.00 53.81 115 ASP A N 1
ATOM 851 C CA . ASP A 1 115 ? 8.939 -3.218 -0.640 1.00 53.81 115 ASP A CA 1
ATOM 852 C C . ASP A 1 115 ? 7.911 -4.123 0.067 1.00 53.81 115 ASP A C 1
ATOM 854 O O . ASP A 1 115 ? 7.014 -3.586 0.755 1.00 53.81 115 ASP A O 1
#